Protein AF-A0A5N8YT81-F1 (afdb_monomer)

Structure (mmCIF, N/CA/C/O backbone):
data_AF-A0A5N8YT81-F1
#
_entry.id   AF-A0A5N8YT81-F1
#
loop_
_atom_site.group_PDB
_atom_site.id
_atom_site.type_symbol
_atom_site.label_atom_id
_atom_site.label_alt_id
_atom_site.label_comp_id
_atom_site.label_asym_id
_atom_site.label_entity_id
_atom_site.label_seq_id
_atom_site.pdbx_PDB_ins_code
_atom_site.Cartn_x
_atom_site.Cartn_y
_atom_site.Cartn_z
_atom_site.occupancy
_atom_site.B_iso_or_equiv
_atom_site.auth_seq_id
_atom_site.auth_comp_id
_atom_site.auth_asym_id
_atom_site.auth_atom_id
_atom_site.pdbx_PDB_model_num
ATOM 1 N N . MET A 1 1 ? 16.435 0.076 -18.097 1.00 58.75 1 MET A N 1
ATOM 2 C CA . MET A 1 1 ? 16.080 1.489 -17.827 1.00 58.75 1 MET A CA 1
ATOM 3 C C . MET A 1 1 ? 15.741 1.633 -16.348 1.00 58.75 1 MET A C 1
ATOM 5 O O . MET A 1 1 ? 15.279 0.648 -15.780 1.00 58.75 1 MET A O 1
ATOM 9 N N . PRO A 1 2 ? 16.005 2.780 -15.702 1.00 74.75 2 PRO A N 1
ATOM 10 C CA . PRO A 1 2 ? 15.614 2.997 -14.308 1.00 74.75 2 PRO A CA 1
ATOM 11 C C . PRO A 1 2 ? 14.084 2.937 -14.155 1.00 74.75 2 PRO A C 1
ATOM 13 O O . PRO A 1 2 ? 13.359 3.523 -14.957 1.00 74.75 2 PRO A O 1
ATOM 16 N N . LYS A 1 3 ? 13.595 2.212 -13.139 1.00 81.44 3 LYS A N 1
ATOM 17 C CA . LYS A 1 3 ? 12.173 2.215 -12.762 1.00 81.44 3 LYS A CA 1
ATOM 18 C C . LYS A 1 3 ? 11.890 3.463 -11.925 1.00 81.44 3 LYS A C 1
ATOM 20 O O . LYS A 1 3 ? 12.598 3.722 -10.953 1.00 81.44 3 LYS A O 1
ATOM 25 N N . HIS A 1 4 ? 10.860 4.218 -12.294 1.00 86.56 4 HIS A N 1
ATOM 26 C CA . HIS A 1 4 ? 10.417 5.407 -11.568 1.00 86.56 4 HIS A CA 1
ATOM 27 C C . HIS A 1 4 ? 9.092 5.120 -10.863 1.00 86.56 4 HIS A C 1
ATOM 29 O O . HIS A 1 4 ? 8.177 4.564 -11.463 1.00 86.56 4 HIS A O 1
ATOM 35 N N . PHE A 1 5 ? 8.987 5.524 -9.599 1.00 89.88 5 PHE A N 1
ATOM 36 C CA . PHE A 1 5 ? 7.794 5.320 -8.780 1.00 89.88 5 PHE A CA 1
ATOM 37 C C . PHE A 1 5 ? 7.226 6.663 -8.339 1.00 89.88 5 PHE A C 1
ATOM 39 O O . PHE A 1 5 ? 7.969 7.552 -7.920 1.00 89.88 5 PHE A O 1
ATOM 46 N N . VAL A 1 6 ? 5.900 6.786 -8.378 1.00 92.88 6 VAL A N 1
ATOM 47 C CA . VAL A 1 6 ? 5.188 7.879 -7.713 1.00 92.88 6 VAL A CA 1
ATOM 48 C C . VAL A 1 6 ? 4.835 7.411 -6.309 1.00 92.88 6 VAL A C 1
ATOM 50 O O . VAL A 1 6 ? 4.118 6.427 -6.135 1.00 92.88 6 VAL A O 1
ATOM 53 N N . VAL A 1 7 ? 5.351 8.111 -5.301 1.00 92.88 7 VAL A N 1
ATOM 54 C CA . VAL A 1 7 ? 5.127 7.761 -3.896 1.00 92.88 7 VAL A CA 1
ATOM 55 C C . VAL A 1 7 ? 4.064 8.679 -3.316 1.00 92.88 7 VAL A C 1
ATOM 57 O O . VAL A 1 7 ? 4.245 9.892 -3.252 1.00 92.88 7 VAL A O 1
ATOM 60 N N . ILE A 1 8 ? 2.960 8.087 -2.866 1.00 92.94 8 ILE A N 1
ATOM 61 C CA . ILE A 1 8 ? 1.855 8.803 -2.230 1.00 92.94 8 ILE A CA 1
ATOM 62 C C . ILE A 1 8 ? 1.721 8.288 -0.801 1.00 92.94 8 ILE A C 1
ATOM 64 O O . ILE A 1 8 ? 1.515 7.095 -0.577 1.00 92.94 8 ILE A O 1
ATOM 68 N N . ARG A 1 9 ? 1.815 9.195 0.174 1.00 93.62 9 ARG A N 1
ATOM 69 C CA . ARG A 1 9 ? 1.497 8.905 1.574 1.00 93.62 9 ARG A CA 1
ATOM 70 C C . ARG A 1 9 ? 0.097 9.415 1.873 1.00 93.62 9 ARG A C 1
ATOM 72 O O . ARG A 1 9 ? -0.217 10.566 1.595 1.00 93.62 9 ARG A O 1
ATOM 79 N N . VAL A 1 10 ? -0.718 8.557 2.468 1.00 93.31 10 VAL A N 1
ATOM 80 C CA . VAL A 1 10 ? -2.115 8.858 2.775 1.00 93.31 10 VAL A CA 1
ATOM 81 C C . VAL A 1 10 ? -2.319 8.795 4.283 1.00 93.31 10 VAL A C 1
ATOM 83 O O . VAL A 1 10 ? -1.923 7.819 4.921 1.00 93.31 10 VAL A O 1
ATOM 86 N N . ASP A 1 11 ? -2.943 9.828 4.847 1.00 93.75 11 ASP A N 1
ATOM 87 C CA . ASP A 1 11 ? -3.482 9.776 6.205 1.00 93.75 11 ASP A CA 1
ATOM 88 C C . ASP A 1 11 ? -4.822 9.037 6.192 1.00 93.75 11 ASP A C 1
ATOM 90 O O . ASP A 1 11 ? -5.774 9.491 5.557 1.00 93.75 11 ASP A O 1
ATOM 94 N N . ILE A 1 12 ? -4.900 7.915 6.909 1.00 90.31 12 ILE A N 1
ATOM 95 C CA . ILE A 1 12 ? -6.074 7.035 6.930 1.00 90.31 12 ILE A CA 1
ATOM 96 C C . ILE A 1 12 ? -7.272 7.657 7.664 1.00 90.31 12 ILE A C 1
ATOM 98 O O . ILE A 1 12 ? -8.390 7.177 7.489 1.00 90.31 12 ILE A O 1
ATOM 102 N N . GLY A 1 13 ? -7.042 8.688 8.487 1.00 91.25 13 GLY A N 1
ATOM 103 C CA . GLY A 1 13 ? -8.096 9.417 9.194 1.00 91.25 13 GLY A CA 1
ATOM 104 C C . GLY A 1 13 ? -8.855 10.402 8.303 1.00 91.25 13 GLY A C 1
ATOM 105 O O . GLY A 1 13 ? -10.031 10.665 8.550 1.00 91.25 13 GLY A O 1
ATOM 106 N N . SER A 1 14 ? -8.217 10.902 7.240 1.00 95.81 14 SER A N 1
ATOM 107 C CA . SER A 1 14 ? -8.834 11.820 6.274 1.00 95.81 14 SER A CA 1
ATOM 108 C C . SER A 1 14 ? -9.962 11.160 5.468 1.00 95.81 14 SER A C 1
ATOM 110 O O . SER A 1 14 ? -9.990 9.940 5.318 1.00 95.81 14 SER A O 1
ATOM 112 N N . GLU A 1 15 ? -10.865 11.953 4.884 1.00 96.44 15 GLU A N 1
ATOM 113 C CA . GLU A 1 15 ? -11.938 11.447 4.009 1.00 96.44 15 GLU A CA 1
ATOM 114 C C . GLU A 1 15 ? -11.380 10.610 2.842 1.00 96.44 15 GLU A C 1
ATOM 116 O O . GLU A 1 15 ? -11.793 9.467 2.623 1.00 96.44 15 GLU A O 1
ATOM 121 N N . LEU A 1 16 ? -10.361 11.133 2.148 1.00 92.81 16 LEU A N 1
ATOM 122 C CA . LEU A 1 16 ? -9.657 10.410 1.086 1.00 92.81 16 LEU A CA 1
ATOM 123 C C . LEU A 1 16 ? -9.005 9.127 1.618 1.00 92.81 16 LEU A C 1
ATOM 125 O O . LEU A 1 16 ? -9.068 8.079 0.975 1.00 92.81 16 LEU A O 1
ATOM 129 N N . GLY A 1 17 ? -8.399 9.185 2.803 1.00 93.62 17 GLY A N 1
ATOM 130 C CA . GLY A 1 17 ? -7.799 8.028 3.457 1.00 93.62 17 GLY A CA 1
ATOM 131 C C . GLY A 1 17 ? -8.794 6.930 3.783 1.00 93.62 17 GLY A C 1
ATOM 132 O O . GLY A 1 17 ? -8.516 5.761 3.520 1.00 93.62 17 GLY A O 1
ATOM 133 N N . GLN A 1 18 ? -9.973 7.295 4.283 1.00 94.69 18 GLN A N 1
ATOM 134 C CA . GLN A 1 18 ? -11.066 6.364 4.543 1.00 94.69 18 GLN A CA 1
ATOM 135 C C . GLN A 1 18 ? -11.581 5.738 3.239 1.00 94.69 18 GLN A C 1
ATOM 137 O O . GLN A 1 18 ? -11.765 4.519 3.176 1.00 94.69 18 GLN A O 1
ATOM 142 N N . HIS A 1 19 ? -11.726 6.531 2.170 1.00 94.62 19 HIS A N 1
ATOM 143 C CA . HIS A 1 19 ? -12.082 6.020 0.845 1.00 94.62 19 HIS A CA 1
ATOM 144 C C . HIS A 1 19 ? -11.049 5.002 0.329 1.00 94.62 19 HIS A C 1
ATOM 146 O O . HIS A 1 19 ? -11.408 3.886 -0.050 1.00 94.62 19 HIS A O 1
ATOM 152 N N . ILE A 1 20 ? -9.758 5.347 0.370 1.00 92.75 20 ILE A N 1
ATOM 153 C CA . ILE A 1 20 ? -8.654 4.476 -0.066 1.00 92.75 20 ILE A CA 1
ATOM 154 C C . ILE A 1 20 ? -8.588 3.204 0.789 1.00 92.75 20 ILE A C 1
ATOM 156 O O . ILE A 1 20 ? -8.457 2.100 0.249 1.00 92.75 20 ILE A O 1
ATOM 160 N N . ARG A 1 21 ? -8.739 3.332 2.114 1.00 91.94 21 ARG A N 1
ATOM 161 C CA . ARG A 1 21 ? -8.803 2.206 3.054 1.00 91.94 21 ARG A CA 1
ATOM 162 C C . ARG A 1 21 ? -9.904 1.227 2.675 1.00 91.94 21 ARG A C 1
ATOM 164 O O . ARG A 1 21 ? -9.657 0.022 2.684 1.00 91.94 21 ARG A O 1
ATOM 171 N N . ASN A 1 22 ? -11.091 1.724 2.346 1.00 93.50 22 ASN A N 1
ATOM 172 C CA . ASN A 1 22 ? -12.223 0.883 1.976 1.00 93.50 22 ASN A CA 1
ATOM 173 C C . ASN A 1 22 ? -12.015 0.241 0.600 1.00 93.50 22 ASN A C 1
ATOM 175 O O . ASN A 1 22 ? -12.153 -0.976 0.483 1.00 93.50 22 ASN A O 1
ATOM 179 N N . LYS A 1 23 ? -11.585 1.022 -0.401 1.00 92.94 23 LYS A N 1
ATOM 180 C CA . LYS A 1 23 ? -11.314 0.547 -1.768 1.00 92.94 23 LYS A CA 1
ATOM 181 C C . LYS A 1 23 ? -10.322 -0.617 -1.796 1.00 92.94 23 LYS A C 1
ATOM 183 O O . LYS A 1 23 ? -10.560 -1.608 -2.479 1.00 92.94 23 LYS A O 1
ATOM 188 N N . TYR A 1 24 ? -9.229 -0.516 -1.040 1.00 92.06 24 TYR A N 1
ATOM 189 C CA . TYR A 1 24 ? -8.183 -1.542 -1.014 1.00 92.06 24 TYR A CA 1
ATOM 190 C C . TYR A 1 24 ? -8.255 -2.470 0.204 1.00 92.06 24 TYR A C 1
ATOM 192 O O . TYR A 1 24 ? -7.387 -3.325 0.371 1.00 92.06 24 TYR A O 1
ATOM 200 N N . GLN A 1 25 ? -9.266 -2.346 1.064 1.00 92.06 25 GLN A N 1
ATOM 201 C CA . GLN A 1 25 ? -9.384 -3.121 2.307 1.00 92.06 25 GLN A CA 1
ATOM 202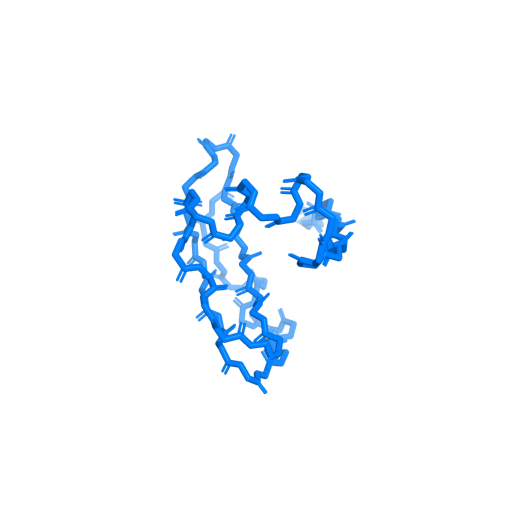 C C . GLN A 1 25 ? -8.123 -3.029 3.202 1.00 92.06 25 GLN A C 1
ATOM 204 O O . GLN A 1 25 ? -7.705 -4.007 3.824 1.00 92.06 25 GLN A O 1
ATOM 209 N N . ALA A 1 26 ? -7.491 -1.853 3.262 1.00 90.19 26 ALA A N 1
ATOM 210 C CA . ALA A 1 26 ? -6.259 -1.593 4.014 1.00 90.19 26 ALA A CA 1
ATOM 211 C C . ALA A 1 26 ? -6.565 -1.272 5.489 1.00 90.19 26 ALA A C 1
ATOM 213 O O . ALA A 1 26 ? -6.474 -0.131 5.935 1.00 90.19 26 ALA A O 1
ATOM 214 N N . LYS A 1 27 ? -7.020 -2.279 6.245 1.00 85.25 27 LYS A N 1
ATOM 215 C CA . LYS A 1 27 ? -7.519 -2.097 7.624 1.00 85.25 27 LYS A CA 1
ATOM 216 C C . LYS A 1 27 ? -6.417 -1.997 8.688 1.00 85.25 27 LYS A C 1
A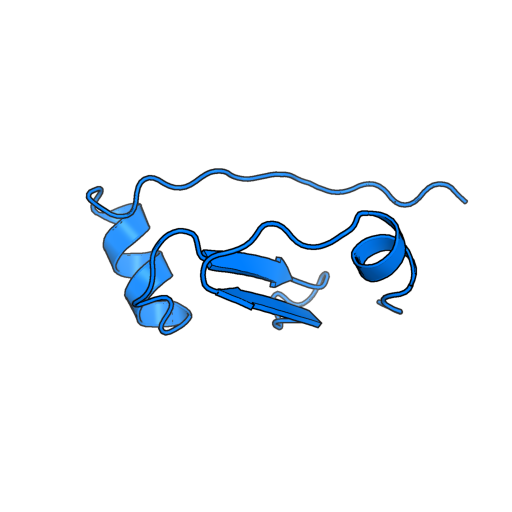TOM 218 O O . LYS A 1 27 ? -6.691 -1.483 9.768 1.00 85.25 27 LYS A O 1
ATOM 223 N N . SER A 1 28 ? -5.213 -2.484 8.395 1.00 89.19 28 SER A N 1
ATOM 224 C CA . SER A 1 28 ? -4.030 -2.415 9.262 1.00 89.19 28 SER A CA 1
ATOM 225 C C . SER A 1 28 ? -3.200 -1.164 8.986 1.00 89.19 28 SER A C 1
ATOM 227 O O . SER A 1 28 ? -3.145 -0.694 7.851 1.00 89.19 28 SER A O 1
ATOM 229 N N . VAL A 1 29 ? -2.501 -0.648 9.996 1.00 89.06 29 VAL A N 1
ATOM 230 C CA . VAL A 1 29 ? -1.550 0.458 9.820 1.00 89.06 29 VAL A CA 1
ATOM 231 C C . VAL A 1 29 ? -0.161 0.076 10.354 1.00 89.06 29 VAL A C 1
ATOM 233 O O . VAL A 1 29 ? -0.088 -0.515 11.430 1.00 89.06 29 VAL A O 1
ATOM 236 N N . PRO A 1 30 ? 0.929 0.396 9.628 1.00 92.12 30 PRO A N 1
ATOM 237 C CA . PRO A 1 30 ? 0.937 0.877 8.241 1.00 92.12 30 PRO A CA 1
ATOM 238 C C . PRO A 1 30 ? 0.496 -0.220 7.250 1.00 92.12 30 PRO A C 1
ATOM 240 O O . PRO A 1 30 ? 0.683 -1.406 7.505 1.00 92.12 30 PRO A O 1
ATOM 243 N N . THR A 1 31 ? -0.073 0.169 6.108 1.00 94.56 31 THR A N 1
ATOM 244 C CA . THR A 1 31 ? -0.246 -0.718 4.943 1.00 94.56 31 THR A CA 1
ATOM 245 C C . THR A 1 31 ? 0.483 -0.095 3.759 1.00 94.56 31 THR A C 1
ATOM 247 O O . THR A 1 31 ? 0.232 1.059 3.422 1.00 94.56 31 THR A O 1
ATOM 250 N N . PHE A 1 32 ? 1.370 -0.860 3.130 1.00 95.44 32 PHE A N 1
ATOM 251 C CA . PHE A 1 32 ? 2.062 -0.502 1.898 1.00 95.44 32 PHE A CA 1
ATOM 252 C C . PHE A 1 32 ? 1.419 -1.231 0.726 1.00 95.44 32 PHE A C 1
ATOM 254 O O . PHE A 1 32 ? 1.277 -2.454 0.749 1.00 95.44 32 PHE A O 1
ATOM 261 N N . LEU A 1 33 ? 1.045 -0.468 -0.297 1.00 94.81 33 LEU A N 1
ATOM 262 C CA . LEU A 1 33 ? 0.520 -0.977 -1.557 1.00 94.81 33 LEU A CA 1
ATOM 263 C C . LEU A 1 33 ? 1.420 -0.487 -2.686 1.00 94.81 33 LEU A C 1
ATOM 265 O O . LEU A 1 33 ? 1.693 0.709 -2.774 1.00 94.81 33 LEU A O 1
ATOM 269 N N . VAL A 1 34 ? 1.843 -1.400 -3.555 1.00 94.44 34 VAL A N 1
ATOM 270 C CA . VAL A 1 34 ? 2.408 -1.056 -4.864 1.00 94.44 34 VAL A CA 1
ATOM 271 C C . VAL A 1 34 ? 1.337 -1.358 -5.895 1.00 94.44 34 VAL A C 1
ATOM 273 O O . VAL A 1 34 ? 0.804 -2.471 -5.923 1.00 94.44 34 VAL A O 1
ATOM 276 N N . LEU A 1 35 ? 0.999 -0.356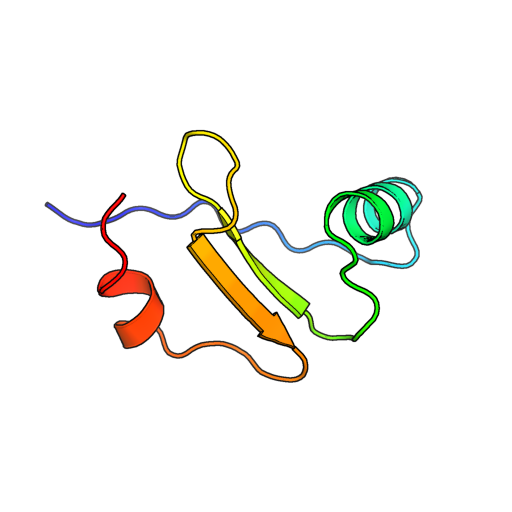 -6.697 1.00 93.44 35 LEU A N 1
ATOM 277 C CA . LEU A 1 35 ? 0.035 -0.475 -7.782 1.00 93.44 35 LEU A CA 1
ATOM 278 C C . LEU A 1 35 ? 0.783 -0.451 -9.116 1.00 93.44 35 LEU A C 1
ATOM 280 O O . LEU A 1 35 ? 1.744 0.306 -9.255 1.00 93.44 35 LEU A O 1
ATOM 284 N N . ASP A 1 36 ? 0.338 -1.260 -10.072 1.00 92.38 36 ASP A N 1
ATOM 285 C CA . ASP A 1 36 ? 0.792 -1.166 -11.460 1.00 92.38 36 ASP A CA 1
ATOM 286 C C . ASP A 1 36 ? 0.130 0.018 -12.194 1.00 92.38 36 ASP A C 1
ATOM 288 O O . ASP A 1 36 ? -0.714 0.738 -11.647 1.00 92.38 36 ASP A O 1
ATOM 292 N N . HIS A 1 37 ? 0.495 0.218 -13.462 1.00 89.88 37 HIS A N 1
ATOM 293 C CA . HIS A 1 37 ? -0.046 1.293 -14.299 1.00 89.88 37 HIS A CA 1
ATOM 294 C C . HIS A 1 37 ? -1.557 1.181 -14.573 1.00 89.88 37 HIS A C 1
ATOM 296 O O . HIS A 1 37 ? -2.188 2.184 -14.906 1.00 89.88 37 HIS A O 1
ATOM 302 N N . ALA A 1 38 ? -2.154 -0.002 -14.400 1.00 91.44 38 ALA A N 1
ATOM 303 C CA . ALA A 1 38 ? -3.597 -0.221 -14.502 1.00 91.44 38 ALA A CA 1
ATOM 304 C C . ALA A 1 38 ? -4.325 -0.011 -13.158 1.00 91.44 38 ALA A C 1
ATOM 306 O O . ALA A 1 38 ? -5.550 -0.129 -13.083 1.00 91.44 38 ALA A O 1
ATOM 307 N N . GLY A 1 39 ? -3.591 0.305 -12.085 1.00 87.75 39 GLY A N 1
ATOM 308 C CA . GLY A 1 39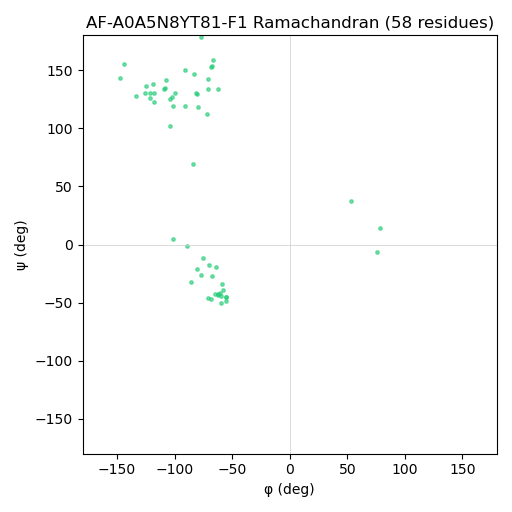 ? -4.131 0.492 -10.742 1.00 87.75 39 GLY A CA 1
ATOM 309 C C . GLY A 1 39 ? -4.427 -0.816 -10.003 1.00 87.75 39 GLY A C 1
ATOM 310 O O . GLY A 1 39 ? -5.117 -0.792 -8.978 1.00 87.75 39 GLY A O 1
ATOM 311 N N . LYS A 1 40 ? -3.924 -1.958 -10.487 1.00 92.56 40 LYS A N 1
ATOM 312 C CA . LYS A 1 40 ? -4.032 -3.247 -9.796 1.00 92.56 40 LYS A CA 1
ATOM 313 C C . LYS A 1 40 ? -2.920 -3.368 -8.756 1.00 92.56 40 LYS A C 1
ATOM 315 O O . LYS A 1 40 ? -1.813 -2.874 -8.935 1.00 92.56 40 LYS A O 1
ATOM 320 N N . ILE A 1 41 ? -3.216 -4.038 -7.643 1.00 94.56 41 ILE A N 1
ATOM 321 C CA .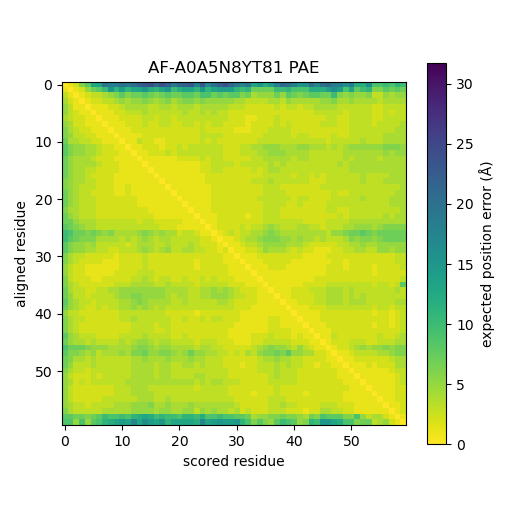 ILE A 1 41 ? -2.239 -4.273 -6.575 1.00 94.56 41 ILE A CA 1
ATOM 322 C C . ILE A 1 41 ? -1.205 -5.298 -7.049 1.00 94.56 41 ILE A C 1
ATOM 324 O O . ILE A 1 41 ? -1.531 -6.476 -7.191 1.00 94.56 41 ILE A O 1
ATOM 328 N N . ALA A 1 42 ? 0.033 -4.849 -7.236 1.00 94.69 42 ALA A N 1
ATOM 329 C CA . ALA A 1 42 ? 1.188 -5.692 -7.526 1.00 94.69 42 ALA A CA 1
ATOM 330 C C . ALA A 1 42 ? 1.842 -6.228 -6.241 1.00 94.69 42 ALA A C 1
ATOM 332 O O . ALA A 1 42 ? 2.345 -7.348 -6.220 1.00 94.69 42 ALA A O 1
ATOM 333 N N . LEU A 1 43 ? 1.803 -5.453 -5.148 1.00 94.69 43 LEU A N 1
ATOM 334 C CA . LEU A 1 43 ? 2.343 -5.860 -3.849 1.00 94.69 43 LEU A CA 1
ATOM 335 C C . LEU A 1 43 ? 1.531 -5.269 -2.693 1.00 94.69 43 LEU A C 1
ATOM 337 O O . LEU A 1 43 ? 1.098 -4.117 -2.750 1.00 94.69 43 LEU A O 1
ATOM 341 N N . ARG A 1 44 ? 1.372 -6.048 -1.617 1.00 95.06 44 ARG A N 1
ATOM 342 C CA . ARG A 1 44 ? 0.786 -5.601 -0.347 1.00 95.06 44 ARG A CA 1
ATOM 343 C C . ARG A 1 44 ? 1.640 -6.054 0.829 1.00 95.06 44 ARG A C 1
ATOM 345 O O . ARG A 1 44 ? 1.875 -7.247 0.990 1.00 95.06 44 ARG A O 1
ATOM 352 N N . HIS A 1 45 ? 2.000 -5.117 1.699 1.00 95.19 45 HIS A N 1
ATOM 353 C CA . HIS A 1 45 ? 2.602 -5.395 3.003 1.00 95.19 45 HIS A CA 1
ATOM 354 C C . HIS A 1 45 ? 1.804 -4.703 4.104 1.00 95.19 45 HIS A C 1
ATOM 356 O O . HIS A 1 45 ? 1.522 -3.511 4.027 1.00 95.19 45 HIS A O 1
ATOM 362 N N . ASN A 1 46 ? 1.454 -5.455 5.143 1.00 93.12 46 ASN A N 1
ATOM 363 C CA . ASN A 1 46 ? 0.753 -4.947 6.318 1.00 93.12 46 ASN A CA 1
ATOM 364 C C . ASN A 1 46 ? 1.722 -4.938 7.504 1.00 93.12 46 ASN A C 1
ATOM 366 O O . ASN A 1 46 ? 2.425 -5.921 7.732 1.00 93.12 46 ASN A O 1
ATOM 370 N N . GLY A 1 47 ? 1.764 -3.844 8.258 1.00 89.38 47 GLY A N 1
ATOM 371 C CA . GLY A 1 47 ? 2.584 -3.704 9.463 1.00 89.38 47 GLY A CA 1
ATOM 372 C C . GLY A 1 47 ? 4.078 -3.477 9.218 1.00 89.38 47 GLY A C 1
ATOM 373 O O . GLY A 1 47 ? 4.804 -3.214 10.171 1.00 89.38 47 GLY A O 1
ATOM 374 N N . LYS A 1 48 ? 4.551 -3.544 7.967 1.00 88.75 48 LYS A N 1
ATOM 375 C CA . LYS A 1 48 ? 5.962 -3.352 7.612 1.00 88.75 48 LYS A CA 1
ATOM 376 C C . LYS A 1 48 ? 6.132 -2.637 6.275 1.00 88.75 48 LYS A C 1
ATOM 378 O O . LYS A 1 48 ? 5.246 -2.680 5.422 1.00 88.75 48 LYS A O 1
ATOM 383 N N . VAL A 1 49 ? 7.278 -1.982 6.122 1.00 90.44 49 VAL A N 1
ATOM 384 C CA . VAL A 1 49 ? 7.728 -1.406 4.851 1.00 90.44 49 VAL A CA 1
ATOM 385 C C . VAL A 1 49 ? 8.348 -2.539 4.020 1.00 90.44 49 VAL A C 1
ATOM 387 O O . VAL A 1 49 ? 9.156 -3.286 4.572 1.00 90.44 49 VAL A O 1
ATOM 390 N N . PRO A 1 50 ? 7.978 -2.712 2.740 1.00 92.88 50 PRO A N 1
ATOM 391 C CA . PRO A 1 50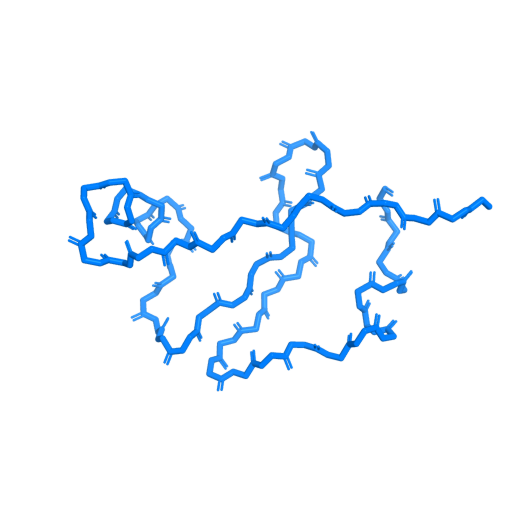 ? 8.620 -3.693 1.872 1.00 92.88 50 PRO A CA 1
ATOM 392 C C . PRO A 1 50 ? 10.071 -3.305 1.569 1.00 92.88 50 PRO A C 1
ATOM 394 O O . PRO A 1 50 ? 10.430 -2.127 1.548 1.00 92.88 50 PRO A O 1
ATOM 397 N N . GLU A 1 51 ? 10.898 -4.305 1.285 1.00 93.69 51 GLU A N 1
ATOM 398 C CA . GLU A 1 51 ? 12.282 -4.084 0.871 1.00 93.69 51 GLU A CA 1
ATOM 399 C C . GLU A 1 51 ? 12.335 -3.496 -0.544 1.00 93.69 51 GLU A C 1
ATOM 401 O O . GLU A 1 51 ? 11.596 -3.921 -1.434 1.00 93.69 51 GLU A O 1
ATOM 406 N N . LEU A 1 52 ? 13.273 -2.581 -0.808 1.00 91.06 52 LEU A N 1
ATOM 407 C CA . LEU A 1 52 ? 13.402 -1.976 -2.141 1.00 91.06 52 LEU A CA 1
ATOM 408 C C . LEU A 1 52 ? 13.627 -3.034 -3.235 1.00 91.06 52 LEU A C 1
ATOM 410 O O . LEU A 1 52 ? 13.041 -2.944 -4.312 1.00 91.06 52 LEU A O 1
ATOM 414 N N . ARG A 1 53 ? 14.431 -4.069 -2.951 1.00 93.56 53 ARG A N 1
ATOM 415 C CA . ARG A 1 53 ? 14.690 -5.167 -3.902 1.00 93.56 53 ARG A CA 1
ATOM 416 C C . ARG A 1 53 ? 13.415 -5.902 -4.320 1.00 93.56 53 ARG A C 1
ATOM 418 O O . ARG A 1 53 ? 13.308 -6.320 -5.466 1.00 93.56 53 ARG A O 1
ATOM 425 N N . GLU A 1 54 ? 12.454 -6.028 -3.407 1.00 93.94 54 GLU A N 1
ATOM 426 C CA . GLU A 1 54 ? 11.175 -6.687 -3.662 1.00 93.94 54 GLU A CA 1
ATOM 427 C C . GLU A 1 54 ? 10.352 -5.850 -4.641 1.00 93.94 54 GLU A C 1
ATOM 429 O O . GLU A 1 54 ? 9.915 -6.363 -5.665 1.00 93.94 54 GLU A O 1
ATOM 434 N N . ILE A 1 55 ? 10.259 -4.536 -4.409 1.00 92.88 55 ILE A N 1
ATOM 435 C CA . ILE A 1 55 ? 9.570 -3.605 -5.315 1.00 92.88 55 ILE A CA 1
ATOM 436 C C . ILE A 1 55 ? 10.205 -3.627 -6.713 1.00 92.88 55 ILE A C 1
ATOM 438 O O . ILE A 1 55 ? 9.499 -3.682 -7.718 1.00 92.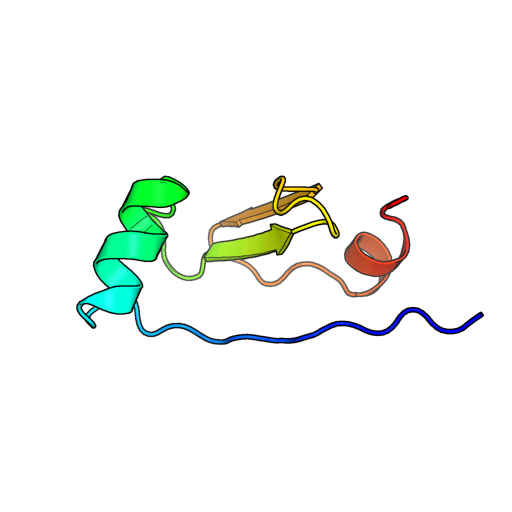88 55 ILE A O 1
ATOM 442 N N . LEU A 1 56 ? 11.539 -3.609 -6.795 1.00 91.62 56 LEU A N 1
ATOM 443 C CA . LEU A 1 56 ? 12.255 -3.584 -8.074 1.00 91.62 56 LEU A CA 1
ATOM 444 C C . LEU A 1 56 ? 12.104 -4.885 -8.877 1.00 91.62 56 LEU A C 1
ATOM 446 O O . LEU A 1 56 ? 12.158 -4.833 -10.109 1.00 91.62 56 LEU A O 1
ATOM 450 N N . SER A 1 57 ? 11.883 -6.017 -8.200 1.00 92.31 57 SER A N 1
ATOM 451 C CA . SER A 1 57 ? 11.648 -7.321 -8.835 1.00 92.31 57 SER A CA 1
ATOM 452 C C . SER A 1 57 ? 10.252 -7.502 -9.440 1.00 92.31 57 SER A C 1
ATOM 454 O O . SER A 1 57 ? 10.049 -8.461 -10.178 1.00 92.31 57 SER A O 1
ATOM 456 N N . LEU A 1 58 ? 9.298 -6.608 -9.154 1.00 89.94 58 LEU A N 1
ATOM 457 C CA . LEU A 1 58 ? 7.945 -6.704 -9.703 1.00 89.94 58 LE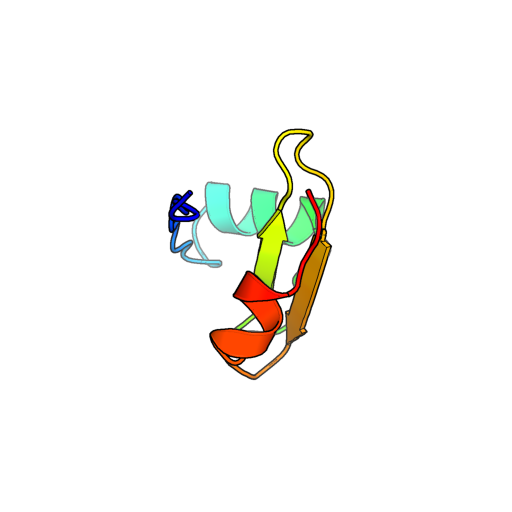U A CA 1
ATOM 458 C C . LEU A 1 58 ? 7.950 -6.382 -11.202 1.00 89.94 58 LEU A C 1
ATOM 460 O O . LEU A 1 58 ? 8.561 -5.393 -11.616 1.00 89.94 58 LEU A O 1
ATOM 464 N N . ASP A 1 59 ? 7.268 -7.200 -11.998 1.00 80.38 59 ASP A N 1
ATOM 465 C CA . ASP A 1 59 ? 7.228 -7.081 -13.458 1.00 80.38 59 ASP A CA 1
ATOM 466 C C . ASP A 1 59 ? 5.882 -6.478 -13.885 1.00 80.38 59 ASP A C 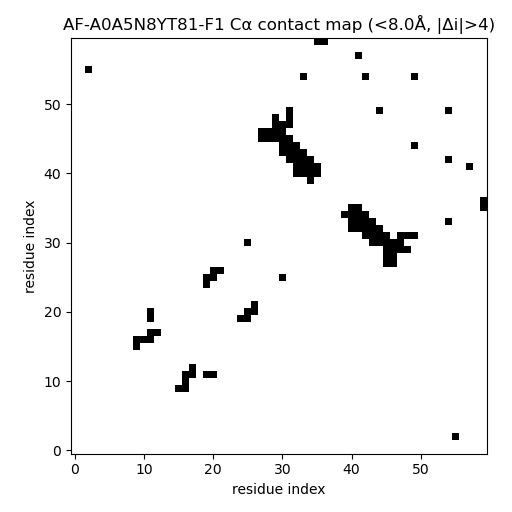1
ATOM 468 O O . ASP A 1 59 ? 4.845 -7.145 -13.822 1.00 80.38 59 ASP A O 1
ATOM 472 N N . PHE A 1 60 ? 5.892 -5.183 -14.206 1.00 73.38 60 PHE A N 1
ATOM 473 C CA . PHE A 1 60 ? 4.741 -4.396 -14.652 1.00 73.38 60 PHE A CA 1
ATOM 474 C C . PHE A 1 60 ? 5.180 -3.148 -15.420 1.00 73.38 60 PHE A C 1
ATOM 476 O O . PHE A 1 60 ? 6.345 -2.717 -15.234 1.00 73.38 60 PHE A O 1
#

Sequence (60 aa):
MPKHFVVIRVDIGSELGQHIRNKYQAKSVPTFLVLDHAGKIALRHNGKVPELREILSLDF

Secondary structure (DSSP, 8-state):
-----------TTSHHHHHHHHHHT--SSSEEEEE-TTS-EEEEEESSPPPHHHHHH---

Nearest PDB structures (foldseek):
  2kuc-assembly1_A  TM=6.865E-01  e=3.756E-01  Bacteroides thetaiotaomicron
  2ju5-assembly1_A  TM=6.844E-01  e=2.003E+00  Chlamydia pneumoniae TW-183

Solvent-accessible surface area (backbone atoms only — not comparable to full-atom values): 4069 Å² total; per-residue (Å²): 130,89,87,84,81,88,86,82,87,74,60,62,86,41,74,69,21,44,51,51,28,62,76,68,64,51,85,53,77,56,59,43,74,41,61,41,98,86,68,47,81,76,42,79,34,70,66,45,84,78,56,68,70,59,64,70,69,58,90,122

Mean predicted aligned error: 3.33 Å

pLDDT: mean 90.83, std 6.08, range [58.75, 96.44]

Foldseek 3Di:
DDDDDDDDDDDCPDPVNVVVCVVVVLPAPPWDFDADPVRHTQDIDHPDDDDPVVVVPGDD

Radius of gyration: 12.09 Å; Cα contacts (8 Å, |Δi|>4): 57; chains: 1; bounding box: 28×19×28 Å